Protein 3GE2 (pdb70)

Structure (mmCIF, N/CA/C/O backbone):
data_3GE2
#
_entry.id   3GE2
#
_cell.length_a   106.007
_cell.length_b   106.007
_cell.length_c   64.613
_cell.angle_alpha   90.00
_cell.angle_beta   90.00
_cell.angle_gamma   120.00
#
_symmetry.space_group_name_H-M   'P 65 2 2'
#
loop_
_entity.id
_entity.type
_entity.pdbx_description
1 polymer 'Lipoprotein, putative'
2 non-polymer 'POTASSIUM ION'
3 non-polymer 'CHLORIDE ION'
4 non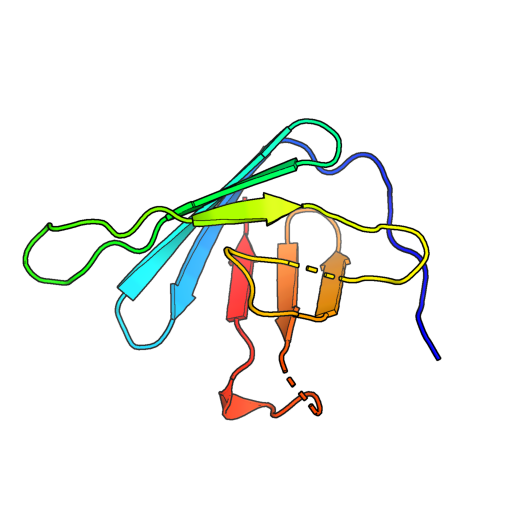-polymer GLYCEROL
5 water water
#
loop_
_atom_site.group_PDB
_atom_site.id
_atom_site.type_symbol
_atom_site.label_atom_id
_atom_site.label_alt_id
_atom_site.label_comp_id
_atom_site.label_asym_id
_atom_site.label_entity_id
_atom_site.label_seq_id
_atom_site.pdbx_PDB_ins_code
_atom_site.Cartn_x
_atom_site.Cartn_y
_atom_site.Cartn_z
_atom_site.occupancy
_atom_site.B_iso_or_equiv
_atom_site.auth_seq_id
_atom_site.auth_comp_id
_atom_site.auth_asym_id
_atom_site.auth_atom_id
_atom_site.pdbx_PDB_model_num
ATOM 1 N N . GLN A 1 42 ? 11.152 44.206 27.916 1.00 100.51 65 GLN A N 1
ATOM 2 C CA . GLN A 1 42 ? 11.690 44.944 29.063 1.00 100.41 65 GLN A CA 1
ATOM 3 C C . GLN A 1 42 ? 13.108 44.518 29.451 1.00 83.80 65 GLN A C 1
ATOM 4 O O . GLN A 1 42 ? 13.359 44.176 30.612 1.00 83.05 65 GLN A O 1
ATOM 10 N N . PRO A 1 43 ? 14.045 44.543 28.493 1.00 66.92 66 PRO A N 1
ATOM 11 C CA . PRO A 1 43 ? 15.400 44.095 28.825 1.00 57.97 66 PRO A CA 1
ATOM 12 C C . PRO A 1 43 ? 16.237 45.231 29.402 1.00 59.60 66 PRO A C 1
ATOM 13 O O . PRO A 1 43 ? 16.256 46.316 28.823 1.00 58.75 66 PRO A O 1
ATOM 17 N N . VAL A 1 44 ? 16.944 44.975 30.499 1.00 48.81 67 VAL A N 1
ATOM 18 C CA . VAL A 1 44 ? 17.924 45.918 31.011 1.00 41.62 67 VAL A CA 1
ATOM 19 C C . VAL A 1 44 ? 19.315 45.601 30.481 1.00 41.32 67 VAL A C 1
ATOM 20 O O . VAL A 1 44 ? 19.810 44.482 30.643 1.00 39.60 67 VAL A O 1
ATOM 24 N N . ALA A 1 45 ? 19.974 46.611 29.937 1.00 34.14 68 ALA A N 1
ATOM 25 C CA . ALA A 1 45 ? 21.224 46.424 29.256 1.00 38.43 68 ALA A CA 1
ATOM 26 C C . ALA A 1 45 ? 22.310 46.086 30.279 1.00 40.65 68 ALA A C 1
ATOM 27 O O . ALA A 1 45 ? 22.308 46.600 31.373 1.00 40.55 68 ALA A O 1
ATOM 29 N N . GLN A 1 46 ? 23.221 45.196 29.929 1.00 36.08 69 GLN A N 1
ATOM 30 C CA . GLN A 1 46 ? 24.261 44.782 30.880 1.00 35.85 69 GLN A CA 1
ATOM 31 C C . GLN A 1 46 ? 25.629 45.416 30.572 1.00 32.61 69 GLN A C 1
ATOM 32 O O . GLN A 1 46 ? 25.880 45.808 29.449 1.00 34.80 69 GLN A O 1
ATOM 38 N N . PRO A 1 47 ? 26.525 45.480 31.569 1.00 33.89 70 PRO A N 1
ATOM 39 C CA . PRO A 1 47 ? 27.918 45.872 31.335 1.00 35.06 70 PRO A CA 1
ATOM 40 C C . PRO A 1 47 ? 28.498 45.028 30.218 1.00 36.01 70 PRO A C 1
ATOM 41 O O . PRO A 1 47 ? 28.192 43.838 30.108 1.00 38.32 70 PRO A O 1
ATOM 45 N N . THR A 1 48 ? 29.352 45.621 29.408 1.00 36.41 71 THR A N 1
ATOM 46 C CA . THR A 1 48 ? 29.859 44.913 28.238 1.00 40.06 71 THR A CA 1
ATOM 47 C C . THR A 1 48 ? 31.184 44.228 28.553 1.00 38.51 71 THR A C 1
ATOM 48 O O . THR A 1 48 ? 31.586 43.303 27.868 1.00 37.75 71 THR A O 1
ATOM 52 N N . ASP A 1 49 ? 31.877 44.678 29.585 1.00 37.78 72 ASP A N 1
ATOM 53 C CA . ASP A 1 49 ? 33.165 44.020 29.904 1.00 38.24 72 ASP A CA 1
ATOM 54 C C . ASP A 1 49 ? 33.018 43.116 31.135 1.00 37.00 72 ASP A C 1
ATOM 55 O O . ASP A 1 49 ? 33.002 43.580 32.285 1.00 38.27 72 ASP A O 1
ATOM 60 N N . ILE A 1 50 ? 32.902 41.827 30.876 1.00 36.40 73 ILE A N 1
ATOM 61 C CA . ILE A 1 50 ? 32.654 40.873 31.935 1.00 35.26 73 ILE A CA 1
ATOM 62 C C . ILE A 1 50 ? 33.560 39.653 31.803 1.00 36.22 73 ILE A C 1
ATOM 63 O O . ILE A 1 50 ? 33.207 38.575 32.261 1.00 39.10 73 ILE A O 1
ATOM 68 N N . ASP A 1 51 ? 34.706 39.823 31.158 1.00 32.59 74 ASP A N 1
ATOM 69 C CA . ASP A 1 51 ? 35.695 38.747 31.054 1.00 34.64 74 ASP A CA 1
ATOM 70 C C . ASP A 1 51 ? 35.951 38.095 32.386 1.00 37.10 74 ASP A C 1
ATOM 71 O O . ASP A 1 51 ? 36.047 38.788 33.423 1.00 33.31 74 ASP A O 1
ATOM 76 N N . GLY A 1 52 ? 36.082 36.772 32.339 1.00 33.75 75 GLY A N 1
ATOM 77 C CA . GLY A 1 52 ? 36.615 36.016 33.467 1.00 39.85 75 GLY A CA 1
ATOM 78 C C . GLY A 1 52 ? 36.047 34.625 33.519 1.00 36.02 75 GLY A C 1
ATOM 79 O O . GLY A 1 52 ? 35.365 34.201 32.607 1.00 34.53 75 GLY A O 1
ATOM 80 N N . THR A 1 53 ? 36.276 33.948 34.625 1.00 35.29 76 THR A N 1
ATOM 81 C CA . THR A 1 53 ? 35.810 32.580 34.830 1.00 40.10 76 THR A CA 1
ATOM 82 C C . THR A 1 53 ? 34.899 32.511 36.061 1.00 35.64 76 THR A C 1
ATOM 83 O O . THR A 1 53 ? 35.322 32.843 37.165 1.00 38.07 76 THR A O 1
ATOM 87 N N . TYR A 1 54 ? 33.638 32.153 35.845 1.00 33.88 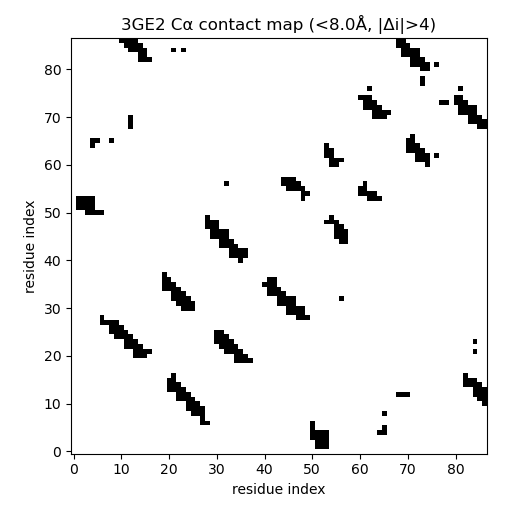77 TYR A N 1
ATOM 88 C CA . TYR A 1 54 ? 32.605 32.139 36.878 1.00 32.50 77 TYR A CA 1
ATOM 89 C C . TYR A 1 54 ? 32.237 30.689 37.141 1.00 35.26 77 TYR A C 1
ATOM 90 O O . TYR A 1 54 ? 32.089 29.928 36.196 1.00 35.65 77 TYR A O 1
ATOM 99 N N . THR A 1 55 ? 32.020 30.322 38.403 1.00 34.14 78 THR A N 1
ATOM 100 C CA . THR A 1 55 ? 31.617 28.968 38.722 1.00 35.21 78 THR A CA 1
ATOM 101 C C . THR A 1 55 ? 30.410 28.969 39.619 1.00 39.45 78 THR A C 1
ATOM 102 O O . THR A 1 55 ? 30.130 29.956 40.314 1.00 37.31 78 THR A O 1
ATOM 106 N N . GLY A 1 56 ? 29.685 27.864 39.583 1.00 41.01 79 GLY A N 1
ATOM 107 C CA . GLY A 1 56 ? 28.502 27.678 40.401 1.00 42.41 79 GLY A CA 1
ATOM 108 C C . GLY A 1 56 ? 27.982 26.255 40.203 1.00 46.22 79 GLY A C 1
ATOM 109 O O . GLY A 1 56 ? 28.686 25.356 39.684 1.00 42.96 79 GLY A O 1
ATOM 110 N N . GLN A 1 57 ? 26.730 26.056 40.576 1.00 44.00 80 GLN A N 1
ATOM 111 C CA . GLN A 1 57 ? 26.115 24.750 40.615 1.00 46.41 80 GLN A CA 1
ATOM 112 C C . GLN A 1 57 ? 24.772 24.823 39.980 1.00 47.58 80 GLN A C 1
ATOM 113 O O . GLN A 1 57 ? 24.062 25.820 40.139 1.00 53.59 80 GLN A O 1
ATOM 119 N N . ASP A 1 58 ? 24.381 23.734 39.340 1.00 46.56 81 ASP A N 1
ATOM 120 C CA . ASP A 1 58 ? 23.047 23.610 38.765 1.00 53.01 81 ASP A CA 1
ATOM 121 C C . ASP A 1 58 ? 22.669 22.157 38.904 1.00 58.46 81 ASP A C 1
ATOM 122 O O . ASP A 1 58 ? 23.273 21.314 38.260 1.00 55.95 81 ASP A O 1
ATOM 127 N N . ASP A 1 59 ? 21.705 21.856 39.770 1.00 70.60 82 ASP A N 1
ATOM 128 C CA . ASP A 1 59 ? 21.262 20.480 39.964 1.00 78.69 82 ASP A CA 1
ATOM 129 C C . ASP A 1 59 ? 22.397 19.581 40.381 1.00 72.83 82 ASP A C 1
ATOM 130 O O . ASP A 1 59 ? 22.567 18.501 39.813 1.00 72.09 82 ASP A O 1
ATOM 135 N N . GLY A 1 60 ? 23.198 20.027 41.338 1.00 68.22 83 GLY A N 1
ATOM 136 C CA . GLY A 1 60 ? 24.369 19.258 41.731 1.00 70.30 83 GLY A CA 1
ATOM 137 C C . GLY A 1 60 ? 25.548 19.149 40.752 1.00 72.57 83 GLY A C 1
ATOM 138 O O . GLY A 1 60 ? 26.590 18.617 41.138 1.00 78.95 83 GLY A O 1
ATOM 139 N N . ASP A 1 61 ? 25.411 19.627 39.507 1.00 60.46 84 ASP A N 1
ATOM 140 C CA . ASP A 1 61 ? 26.553 19.685 38.595 1.00 54.88 84 ASP A CA 1
ATOM 141 C C . ASP A 1 61 ? 27.278 20.996 38.735 1.00 46.54 84 ASP A C 1
ATOM 142 O O . ASP A 1 61 ? 26.649 22.022 38.827 1.00 45.09 84 ASP A O 1
ATOM 147 N N . ARG A 1 62 ? 28.598 20.970 38.706 1.00 47.13 85 ARG A N 1
ATOM 148 C CA . ARG A 1 62 ? 29.357 22.203 38.693 1.00 43.26 85 ARG A CA 1
ATOM 149 C C . ARG A 1 62 ? 29.367 22.848 37.301 1.00 42.64 85 ARG A C 1
ATOM 150 O O . ARG A 1 62 ? 29.658 22.197 36.298 1.00 47.00 85 ARG A O 1
ATOM 158 N N . ILE A 1 63 ? 29.057 24.134 37.251 1.00 38.93 86 ILE A N 1
ATOM 159 C CA . ILE A 1 63 ? 29.094 24.910 36.005 1.00 35.23 86 ILE A CA 1
ATOM 160 C C . ILE A 1 63 ? 30.329 25.775 36.038 1.00 40.65 86 ILE A C 1
ATOM 161 O O . ILE A 1 63 ? 30.626 26.405 37.052 1.00 38.60 86 ILE A O 1
ATOM 166 N N . THR A 1 64 ? 31.061 25.812 34.939 1.00 32.02 87 THR A N 1
ATOM 167 C CA . THR A 1 64 ? 32.177 26.762 34.809 1.00 33.03 87 THR A CA 1
ATOM 168 C C . THR A 1 64 ? 31.925 27.586 33.517 1.00 36.39 87 THR A C 1
ATOM 169 O O . THR A 1 64 ? 31.785 27.032 32.405 1.00 36.96 87 THR A O 1
ATOM 173 N N . LEU A 1 65 ? 31.816 28.895 33.669 1.00 34.45 88 LEU A N 1
ATOM 174 C CA . LEU A 1 65 ? 31.568 29.776 32.529 1.00 29.99 88 LEU A CA 1
ATOM 175 C C . LEU A 1 65 ? 32.794 30.622 32.309 1.00 31.71 88 LEU A C 1
ATOM 176 O O . LEU A 1 65 ? 33.194 31.393 33.182 1.00 32.87 88 LEU A O 1
ATOM 181 N N . VAL A 1 66 ? 33.401 30.475 31.141 1.00 32.30 89 VAL A N 1
ATOM 182 C CA . VAL A 1 66 ? 34.558 31.278 30.766 1.00 33.58 89 VAL A CA 1
ATOM 183 C C . VAL A 1 66 ? 34.104 32.316 29.734 1.00 35.83 89 VAL A C 1
ATOM 184 O O . VAL A 1 66 ? 33.582 31.974 28.672 1.00 37.12 89 VAL A O 1
ATOM 188 N N . VAL A 1 67 ? 34.283 33.587 30.059 1.00 35.40 90 VAL A N 1
ATOM 189 C CA . VAL A 1 67 ? 33.808 34.655 29.218 1.00 30.95 90 VAL A CA 1
ATOM 190 C C . VAL A 1 67 ? 34.962 35.412 28.614 1.00 35.11 90 VAL A C 1
ATOM 191 O O . VAL A 1 67 ? 35.868 35.820 29.307 1.00 34.46 90 VAL A O 1
ATOM 195 N N . THR A 1 68 ? 34.907 35.632 27.315 1.00 30.24 91 THR A N 1
ATOM 196 C CA . THR A 1 68 ? 35.912 36.446 26.652 1.00 34.39 91 THR A C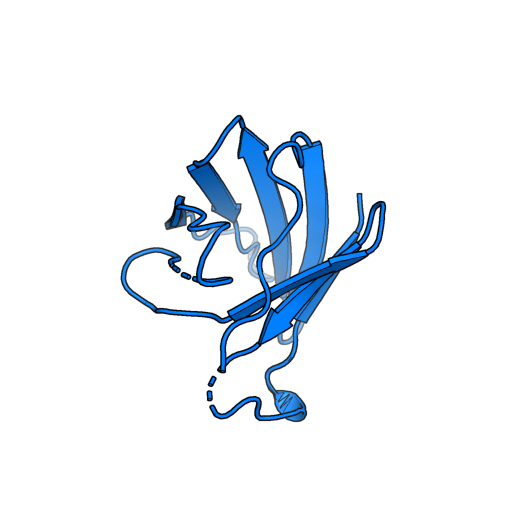A 1
ATOM 197 C C . THR A 1 68 ? 35.183 37.373 25.681 1.00 35.44 91 THR A C 1
ATOM 198 O O . THR A 1 68 ? 34.616 36.877 24.711 1.00 34.41 91 THR A O 1
ATOM 202 N N . GLY A 1 69 ? 35.200 38.689 25.913 1.00 37.95 92 GLY A N 1
ATOM 203 C CA . GLY A 1 69 ? 34.535 39.635 25.018 1.00 30.19 92 GLY A CA 1
ATOM 204 C C . GLY A 1 69 ? 33.007 39.390 25.050 1.00 37.75 92 GLY A C 1
ATOM 205 O O . GLY A 1 69 ? 32.351 39.472 26.094 1.00 38.72 92 GLY A O 1
ATOM 206 N N . THR A 1 70 ? 32.433 38.992 23.925 1.00 31.76 93 THR A N 1
ATOM 207 C CA . THR A 1 70 ? 30.997 38.812 23.899 1.00 30.61 93 THR A CA 1
ATOM 208 C C . THR A 1 70 ? 30.645 37.358 23.708 1.00 33.33 93 THR A C 1
ATOM 209 O O . THR A 1 70 ? 29.500 37.039 23.349 1.00 33.65 93 THR A O 1
ATOM 213 N N . THR A 1 71 ? 31.622 36.480 23.908 1.00 28.99 94 THR A N 1
ATOM 214 C CA . THR A 1 71 ? 31.342 35.050 23.804 1.00 27.16 94 THR A CA 1
ATOM 215 C C . THR A 1 71 ? 31.900 34.312 25.005 1.00 32.60 94 THR A C 1
ATOM 216 O O . THR A 1 71 ? 32.589 34.899 25.813 1.00 33.93 94 THR A O 1
ATOM 220 N N . GLY A 1 72 ? 31.697 32.997 25.056 1.00 35.50 95 GLY A N 1
ATOM 221 C CA . GLY A 1 72 ? 32.261 32.189 26.107 1.00 35.71 95 GLY A CA 1
ATOM 222 C C . GLY A 1 72 ? 31.940 30.723 25.969 1.00 37.24 95 GLY A C 1
ATOM 223 O O . GLY A 1 72 ? 31.351 30.321 24.970 1.00 32.72 95 GLY A O 1
ATOM 224 N N . THR A 1 73 ? 32.331 29.930 26.971 1.00 30.50 96 THR A N 1
ATOM 225 C CA . THR A 1 73 ? 31.998 28.523 27.014 1.00 29.94 96 THR A CA 1
ATOM 226 C C . THR A 1 73 ? 31.389 28.233 28.361 1.00 34.41 96 THR A C 1
ATOM 227 O O . THR A 1 73 ? 31.835 28.743 29.402 1.00 38.08 96 THR A O 1
ATOM 231 N N . TRP A 1 74 ? 30.374 27.397 28.325 1.00 33.11 97 TRP A N 1
ATOM 232 C CA . TRP A 1 74 ? 29.630 27.007 29.491 1.00 32.18 97 TRP A CA 1
ATOM 233 C C . TRP A 1 74 ? 29.867 25.512 29.671 1.00 39.72 97 TRP A C 1
ATOM 234 O O . TRP A 1 74 ? 29.468 24.705 28.824 1.00 36.77 97 TRP A O 1
ATOM 245 N N . THR A 1 75 ? 30.509 25.139 30.767 1.00 38.87 98 THR A N 1
ATOM 246 C CA . THR A 1 75 ? 30.882 23.745 30.948 1.00 34.24 98 THR A CA 1
ATOM 247 C C . THR A 1 75 ? 30.195 23.170 32.147 1.00 37.18 98 THR A C 1
ATOM 248 O O . THR A 1 75 ? 30.259 23.737 33.246 1.00 38.24 98 THR A O 1
ATOM 252 N N A GLU A 1 76 ? 29.531 22.034 31.943 0.60 37.33 99 GLU A N 1
ATOM 253 N N B GLU A 1 76 ? 29.518 22.043 31.949 0.40 37.01 99 GLU A N 1
ATOM 254 C CA A GLU A 1 76 ? 28.853 21.333 33.022 0.60 35.05 99 GLU A CA 1
ATOM 255 C CA B GLU A 1 76 ? 28.888 21.347 33.056 0.40 35.50 99 GLU A CA 1
ATOM 256 C C A GLU A 1 76 ? 29.657 20.072 33.360 0.60 36.38 99 GLU A C 1
ATOM 257 C C B GLU A 1 76 ? 29.670 20.078 33.363 0.40 36.39 99 GLU A C 1
ATOM 258 O O A GLU A 1 76 ? 29.929 19.262 32.482 0.60 37.78 99 GLU A O 1
ATOM 259 O O B GLU A 1 76 ? 29.925 19.268 32.477 0.40 37.49 99 GLU A O 1
ATOM 270 N N . LEU A 1 77 ? 30.055 19.920 34.621 1.00 35.70 100 LEU A N 1
ATOM 271 C CA . LEU A 1 77 ? 30.764 18.725 35.067 1.00 42.54 100 LEU A CA 1
ATOM 272 C C . LEU A 1 77 ? 29.771 17.789 35.736 1.00 43.71 100 LEU A C 1
ATOM 273 O O . LEU A 1 77 ? 29.142 18.132 36.725 1.00 45.89 100 LEU A O 1
ATOM 278 N N . GLU A 1 78 ? 29.573 16.627 35.160 1.00 48.32 101 GLU A N 1
ATOM 279 C CA . GLU A 1 78 ? 28.697 15.627 35.772 1.00 50.30 101 GLU A CA 1
ATOM 280 C C . GLU A 1 78 ? 29.418 14.856 36.860 1.00 51.78 101 GLU A C 1
ATOM 281 O O . GLU A 1 78 ? 30.640 14.882 36.956 1.00 49.89 101 GLU A O 1
ATOM 287 N N . SER A 1 79 ? 28.637 14.196 37.700 1.00 61.85 102 SER A N 1
ATOM 288 C CA . SER A 1 79 ? 29.156 13.441 38.830 1.00 68.48 102 SER A CA 1
ATOM 289 C C . SER A 1 79 ? 30.146 12.353 38.393 1.00 63.84 102 SER A C 1
ATOM 290 O O . SER A 1 79 ? 31.139 12.107 39.074 1.00 58.52 102 SER A O 1
ATOM 293 N N . ASP A 1 80 ? 29.897 11.717 37.252 1.00 63.94 103 ASP A N 1
ATOM 294 C CA . ASP A 1 80 ? 30.858 10.729 36.742 1.00 61.89 103 ASP A CA 1
ATOM 295 C C . ASP A 1 80 ? 32.127 11.333 36.083 1.00 54.83 103 ASP A C 1
ATOM 296 O O . ASP A 1 80 ? 33.009 10.602 35.637 1.00 53.49 103 ASP A O 1
ATOM 301 N N . GLY A 1 81 ? 32.248 12.652 36.012 1.00 49.91 104 GLY A N 1
ATOM 302 C CA . GLY A 1 81 ? 33.487 13.197 35.468 1.00 46.95 104 GLY A CA 1
ATOM 303 C C . GLY A 1 81 ? 33.419 13.609 34.007 1.00 39.80 104 GLY A C 1
ATOM 304 O O . GLY A 1 81 ? 34.305 14.309 33.501 1.00 43.78 104 GLY A O 1
ATOM 305 N N . ASP A 1 82 ? 32.353 13.221 33.318 1.00 38.09 105 ASP A N 1
ATOM 306 C CA . ASP A 1 82 ? 32.161 13.703 31.953 1.00 34.23 105 ASP A CA 1
ATOM 307 C C . ASP A 1 82 ? 31.840 15.180 32.029 1.00 42.02 105 ASP A C 1
ATOM 308 O O . ASP A 1 82 ? 31.325 15.634 33.041 1.00 37.97 105 ASP A O 1
ATOM 313 N N . GLN A 1 83 ? 32.125 15.910 30.953 1.00 32.70 106 GLN A N 1
ATOM 314 C CA . GLN A 1 83 ? 31.760 17.309 30.872 1.00 36.19 106 GLN A CA 1
ATOM 315 C C . GLN A 1 83 ? 30.989 17.543 29.625 1.00 35.18 106 GLN A C 1
ATOM 316 O O . GLN A 1 83 ? 31.241 16.913 28.592 1.00 36.99 106 GLN A O 1
ATOM 322 N N A LYS A 1 84 ? 30.060 18.482 29.712 0.50 33.84 107 LYS A N 1
ATOM 323 N N B LYS A 1 84 ? 30.017 18.437 29.704 0.50 34.01 107 LYS A N 1
ATOM 324 C CA A LYS A 1 84 ? 29.264 18.913 28.573 0.50 37.09 107 LYS A CA 1
ATOM 325 C CA B LYS A 1 84 ? 29.310 18.868 28.506 0.50 37.19 107 LYS A CA 1
ATOM 326 C C A LYS A 1 84 ? 29.652 20.359 28.311 0.50 38.50 107 LYS A C 1
ATOM 327 C C B LYS A 1 84 ? 29.626 20.334 28.290 0.50 38.50 107 LYS A C 1
ATOM 328 O O A LYS A 1 84 ? 29.500 21.220 29.186 0.50 39.81 107 LYS A O 1
ATOM 329 O O B LYS A 1 84 ? 29.416 21.172 29.176 0.50 39.80 107 LYS A O 1
ATOM 340 N N . VAL A 1 85 ? 30.165 20.642 27.122 1.00 34.07 108 VAL A N 1
ATOM 341 C CA . VAL A 1 85 ? 30.596 21.981 26.837 1.00 29.74 108 VAL A CA 1
ATOM 342 C C . VAL A 1 85 ? 29.695 22.620 25.776 1.00 35.57 108 VAL A C 1
ATOM 343 O O . VAL A 1 85 ? 29.540 22.078 24.683 1.00 38.33 108 VAL A O 1
ATOM 347 N N . LYS A 1 86 ? 29.147 23.787 26.084 1.00 36.35 109 LYS A N 1
ATOM 348 C CA . LYS A 1 86 ? 28.304 24.532 25.129 1.00 33.01 109 LYS A CA 1
ATOM 349 C C . LYS A 1 86 ? 28.896 25.897 24.832 1.00 32.53 109 LYS A C 1
ATOM 350 O O . LYS A 1 86 ? 29.426 26.543 25.727 1.00 31.02 109 LYS A O 1
ATOM 356 N N . GLN A 1 87 ? 28.778 26.343 23.587 1.00 30.13 110 GLN A N 1
ATOM 357 C CA . GLN A 1 87 ? 29.184 27.678 23.186 1.00 32.13 110 GLN A CA 1
ATOM 358 C C . GLN A 1 87 ? 28.185 28.707 23.700 1.00 35.61 110 GLN A C 1
ATOM 359 O O . GLN A 1 87 ? 26.976 28.491 23.651 1.00 37.14 110 GLN A O 1
ATOM 365 N N . VAL A 1 88 ? 28.702 29.827 24.189 1.00 34.16 111 VAL A N 1
ATOM 366 C CA . VAL A 1 88 ? 27.872 30.885 24.770 1.00 33.87 111 VAL A CA 1
ATOM 367 C C . VAL A 1 88 ? 28.061 32.169 24.017 1.00 35.51 111 VAL A C 1
ATOM 368 O O . VAL A 1 88 ? 29.171 32.466 23.608 1.00 31.93 111 VAL A O 1
ATOM 372 N N . THR A 1 89 ? 26.992 32.952 23.886 1.00 27.61 112 THR A N 1
ATOM 373 C CA . THR A 1 89 ? 27.129 34.289 23.330 1.00 28.79 112 THR A CA 1
ATOM 374 C C . THR A 1 89 ? 26.314 35.177 24.225 1.00 33.33 112 THR A C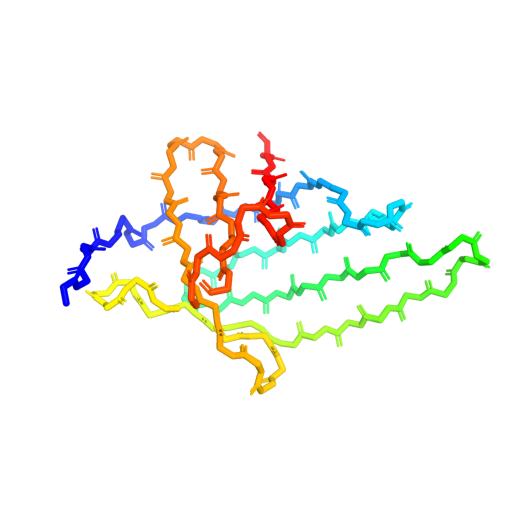 1
ATOM 375 O O . THR A 1 89 ? 25.215 34.777 24.705 1.00 33.31 112 THR A O 1
ATOM 379 N N . PHE A 1 90 ? 26.858 36.380 24.416 1.00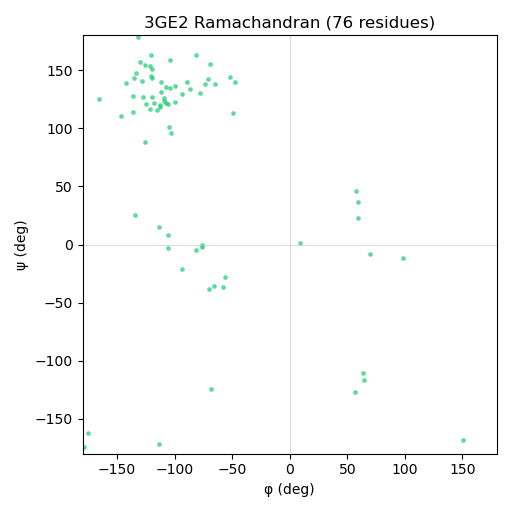 31.61 113 PHE A N 1
ATOM 380 C CA . PHE A 1 90 ? 26.279 37.406 25.260 1.00 33.33 113 PHE A CA 1
ATOM 381 C C . PHE A 1 90 ? 25.807 38.601 24.464 1.00 32.68 113 PHE A C 1
ATOM 382 O O . PHE A 1 90 ? 26.579 39.255 23.739 1.00 34.93 113 PHE A O 1
ATOM 390 N N . ASP A 1 91 ? 24.516 38.856 24.581 1.00 31.56 114 ASP A N 1
ATOM 391 C CA . ASP A 1 91 ? 23.900 40.026 23.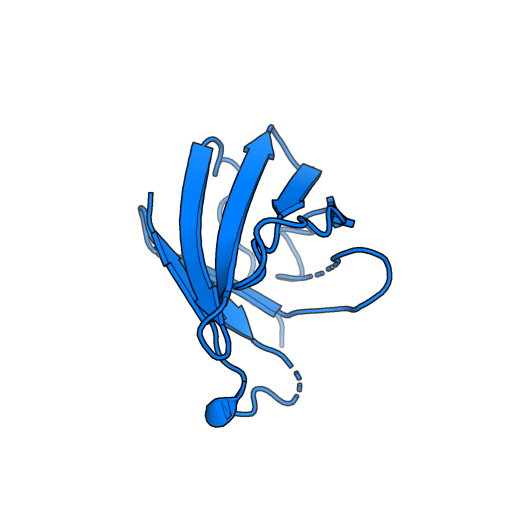971 1.00 32.19 114 ASP A CA 1
ATOM 392 C C . ASP A 1 91 ? 23.662 41.050 25.076 1.00 33.61 114 ASP A C 1
ATOM 393 O O . ASP A 1 91 ? 22.646 41.019 25.745 1.00 31.26 114 ASP A O 1
ATOM 398 N N . SER A 1 92 ? 24.578 41.994 25.230 1.00 31.09 115 SER A N 1
ATOM 399 C CA . SER A 1 92 ? 24.514 42.867 26.400 1.00 31.83 115 SER A CA 1
ATOM 400 C C . SER A 1 92 ? 23.358 43.822 26.363 1.00 30.37 115 SER A C 1
ATOM 401 O O . SER A 1 92 ? 22.757 44.070 27.405 1.00 33.08 115 SER A O 1
ATOM 404 N N . ALA A 1 93 ? 23.037 44.356 25.185 1.00 28.97 116 ALA A N 1
ATOM 405 C CA . ALA A 1 93 ? 21.939 45.345 25.101 1.00 31.33 116 ALA A CA 1
ATOM 406 C C . ALA A 1 93 ? 20.599 44.706 25.450 1.00 34.22 116 ALA A C 1
ATOM 407 O O . ALA A 1 93 ? 19.763 45.337 26.011 1.00 34.08 116 ALA A O 1
ATOM 409 N N . ASN A 1 94 ? 20.375 43.457 25.093 1.00 32.88 117 ASN A N 1
ATOM 410 C CA . ASN A 1 94 ? 19.061 42.874 25.397 1.00 35.74 117 ASN A CA 1
ATOM 411 C C . ASN A 1 94 ? 19.137 41.890 26.561 1.00 34.42 117 ASN A C 1
ATOM 412 O O . ASN A 1 94 ? 18.204 41.124 26.760 1.00 29.72 117 ASN A O 1
ATOM 417 N N . GLN A 1 95 ? 20.288 41.827 27.232 1.00 30.39 118 GLN A N 1
ATOM 418 C CA . GLN A 1 95 ? 20.402 41.003 28.432 1.00 33.69 118 GLN A CA 1
ATOM 419 C C . GLN A 1 95 ? 20.098 39.515 28.100 1.00 35.15 118 GLN A C 1
ATOM 420 O O . GLN A 1 95 ? 19.477 38.818 28.894 1.00 39.92 118 GLN A O 1
ATOM 426 N N . ARG A 1 9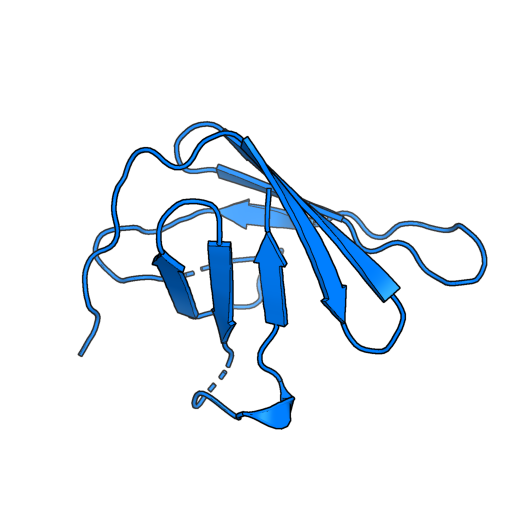6 ? 20.509 39.033 26.927 1.00 29.31 119 ARG A N 1
ATOM 427 C CA . ARG A 1 96 ? 20.326 37.623 26.575 1.00 33.01 119 ARG A CA 1
ATOM 428 C C . ARG A 1 96 ? 21.628 36.841 26.443 1.00 35.33 119 ARG A C 1
ATOM 429 O O . ARG A 1 96 ? 22.563 37.245 25.740 1.00 35.56 119 ARG A O 1
ATOM 445 N N . ILE A 1 98 ? 22.929 33.065 25.185 1.00 28.81 121 ILE A N 1
ATOM 446 C CA . ILE A 1 98 ? 22.529 31.884 24.496 1.00 30.78 121 ILE A CA 1
ATOM 447 C C . ILE A 1 98 ? 23.592 30.856 24.833 1.00 35.78 121 ILE A C 1
ATOM 448 O O . ILE A 1 98 ? 24.799 31.091 24.653 1.00 34.54 121 ILE A O 1
ATOM 453 N N . ILE A 1 99 ? 23.151 29.723 25.345 1.00 31.20 122 ILE A N 1
ATOM 454 C CA . ILE A 1 99 ? 24.083 28.620 25.474 1.00 37.63 122 ILE A CA 1
ATOM 455 C C . ILE A 1 99 ? 23.651 27.456 24.641 1.00 37.82 122 ILE A C 1
ATOM 456 O O . ILE A 1 99 ? 22.561 26.935 24.823 1.00 36.80 122 ILE A O 1
ATOM 461 N N . GLY A 1 100 ? 24.524 27.052 23.729 1.00 37.98 123 GLY A N 1
ATOM 462 C CA . GLY A 1 100 ? 24.145 26.109 22.695 1.00 35.21 123 GLY A CA 1
ATOM 463 C C . GLY A 1 100 ? 23.083 26.792 21.866 1.00 38.62 123 GLY A C 1
ATOM 464 O O . GLY A 1 100 ? 23.362 27.758 21.160 1.00 38.72 123 GLY A O 1
ATOM 465 N N . ASP A 1 101 ? 21.857 26.317 21.955 1.00 34.77 124 ASP A N 1
ATOM 466 C CA . ASP A 1 101 ? 20.789 27.075 21.338 1.00 42.83 124 ASP A CA 1
ATOM 467 C C . ASP A 1 101 ? 19.665 27.337 22.307 1.00 38.70 124 ASP A C 1
ATOM 468 O O . ASP A 1 101 ? 18.555 27.532 21.894 1.00 43.78 124 ASP A O 1
ATOM 473 N N A ASP A 1 102 ? 19.966 27.337 23.600 0.50 34.38 125 ASP A N 1
ATOM 474 N N B ASP A 1 102 ? 19.990 27.348 23.600 0.50 34.28 125 ASP A N 1
ATOM 475 C CA A ASP A 1 102 ? 18.959 27.656 24.600 0.50 36.46 125 ASP A CA 1
ATOM 476 C CA B ASP A 1 102 ? 19.050 27.654 24.677 0.50 37.03 125 ASP A CA 1
ATOM 477 C C A ASP A 1 102 ? 19.146 29.108 25.049 0.50 37.55 125 ASP A C 1
ATOM 478 C C B ASP A 1 102 ? 19.178 29.148 24.989 0.50 37.74 125 ASP A C 1
ATOM 479 O O A ASP A 1 102 ? 20.242 29.522 25.422 0.50 38.66 125 ASP A O 1
ATOM 480 O O B ASP A 1 102 ? 20.284 29.635 25.218 0.50 39.52 125 ASP A O 1
ATOM 489 N N . VAL A 1 103 ? 18.071 29.875 25.022 1.00 34.38 126 VAL A N 1
ATOM 490 C CA . VAL A 1 103 ? 18.111 31.285 25.388 1.00 33.09 126 VAL A CA 1
ATOM 491 C C . VAL A 1 103 ? 17.895 31.528 26.876 1.00 38.74 126 VAL A C 1
ATOM 492 O O . VAL A 1 103 ? 16.905 31.082 27.435 1.00 40.08 126 VAL A O 1
ATOM 496 N N . LYS A 1 104 ? 18.824 32.242 27.512 1.00 34.44 127 LYS A N 1
ATOM 497 C CA . LYS A 1 104 ? 18.678 32.671 28.907 1.00 27.91 127 LYS A CA 1
ATOM 498 C C . LYS A 1 104 ? 18.727 34.189 29.015 1.00 34.75 127 LYS A C 1
ATOM 499 O O . LYS A 1 104 ? 19.192 34.894 28.117 1.00 35.25 127 LYS A O 1
ATOM 505 N N . ILE A 1 105 ? 18.268 34.675 30.155 1.00 36.67 128 ILE A N 1
ATOM 506 C CA . ILE A 1 105 ? 18.461 36.039 30.593 1.00 33.74 128 ILE A CA 1
ATOM 507 C C . ILE A 1 105 ? 19.609 36.037 31.587 1.00 38.22 128 ILE A C 1
ATOM 508 O O . ILE A 1 105 ? 19.721 35.126 32.415 1.00 38.83 128 ILE A O 1
ATOM 513 N N . TYR A 1 106 ? 20.522 36.999 31.472 1.00 31.59 129 TYR A N 1
ATOM 514 C CA . TYR A 1 106 ? 21.588 37.099 32.463 1.00 31.56 129 TYR A CA 1
ATOM 515 C C . TYR A 1 106 ? 21.647 38.490 33.074 1.00 36.58 129 TYR A C 1
ATOM 516 O O . TYR A 1 106 ? 21.273 39.478 32.432 1.00 34.81 129 TYR A O 1
ATOM 525 N N . THR A 1 107 ? 22.166 38.557 34.291 1.00 36.40 130 THR A N 1
ATOM 526 C CA . THR A 1 107 ? 22.302 39.807 35.010 1.00 34.23 130 THR A CA 1
ATOM 527 C C . THR A 1 107 ? 23.694 39.811 35.644 1.00 35.72 130 THR A C 1
ATOM 528 O O . THR A 1 107 ? 24.080 38.856 36.277 1.00 34.63 130 THR A O 1
ATOM 532 N N . VAL A 1 108 ? 24.454 40.872 35.403 1.00 35.30 131 VAL A N 1
ATOM 533 C CA . VAL A 1 108 ? 25.798 41.012 35.952 1.00 36.63 131 VAL A CA 1
ATOM 534 C C . VAL A 1 108 ? 25.829 41.921 37.187 1.00 38.36 131 VAL A C 1
ATOM 535 O O . VAL A 1 108 ? 25.414 43.057 37.126 1.00 49.67 131 VAL A O 1
ATOM 539 N N . ASN A 1 109 ? 26.304 41.401 38.304 1.00 36.45 132 ASN A N 1
ATOM 540 C CA . ASN A 1 109 ? 26.507 42.198 39.526 1.00 38.76 132 ASN A CA 1
ATOM 541 C C . ASN A 1 109 ? 27.931 42.058 40.019 1.00 39.67 132 ASN A C 1
ATOM 542 O O . ASN A 1 109 ? 28.200 41.178 40.854 1.00 37.21 132 ASN A O 1
ATOM 547 N N . GLY A 1 110 ? 28.836 42.902 39.540 1.00 33.62 133 GLY A N 1
ATOM 548 C CA . GLY A 1 110 ? 30.230 42.706 39.876 1.00 35.16 133 GLY A CA 1
ATOM 549 C C . GLY A 1 110 ? 30.694 41.309 39.460 1.00 40.44 133 GLY A C 1
ATOM 550 O O . GLY A 1 110 ? 30.505 40.930 38.335 1.00 38.89 133 GLY A O 1
ATOM 551 N N . ASN A 1 111 ? 31.271 40.546 40.381 1.00 36.51 134 ASN A N 1
ATOM 552 C CA . ASN A 1 111 ? 31.828 39.224 40.096 1.00 32.92 134 ASN A CA 1
ATOM 553 C C . ASN A 1 111 ? 30.780 38.127 39.939 1.00 35.35 134 ASN A C 1
ATOM 554 O O . ASN A 1 111 ? 31.089 36.988 39.696 1.00 36.24 134 ASN A O 1
ATOM 559 N N . GLN A 1 112 ? 29.526 38.494 40.121 1.00 36.80 135 GLN A N 1
ATOM 560 C CA . GLN A 1 112 ? 28.472 37.522 40.045 1.00 40.36 135 GLN A CA 1
ATOM 561 C C . GLN A 1 112 ? 27.637 37.686 38.760 1.00 43.46 135 GLN A C 1
ATOM 562 O O . GLN A 1 112 ? 27.277 38.804 38.339 1.00 39.56 135 GLN A O 1
ATOM 568 N N . ILE A 1 113 ? 27.363 36.556 38.124 1.00 34.65 136 ILE A N 1
ATOM 569 C CA . ILE A 1 113 ? 26.425 36.531 36.999 1.00 32.02 136 ILE A CA 1
ATOM 570 C C . ILE A 1 113 ? 25.261 35.607 37.354 1.00 35.13 136 ILE A C 1
ATOM 571 O O . ILE A 1 113 ? 25.469 34.476 37.788 1.00 34.91 136 ILE A O 1
ATOM 576 N N . VAL A 1 114 ? 24.044 36.125 37.221 1.00 31.90 137 VAL A N 1
ATOM 577 C CA . VAL A 1 114 ? 22.845 35.406 37.592 1.00 34.84 137 VAL A CA 1
ATOM 578 C C . VAL A 1 114 ? 22.151 35.014 36.280 1.00 39.30 137 VAL A C 1
ATOM 579 O O . VAL A 1 114 ? 21.833 35.866 35.457 1.00 36.88 137 VAL A O 1
ATOM 583 N N . VAL A 1 115 ? 21.939 33.721 36.087 1.00 34.93 138 VAL A N 1
ATOM 584 C CA . VAL A 1 115 ? 21.384 33.225 34.839 1.00 35.36 138 VAL A CA 1
ATOM 585 C C . VAL A 1 115 ? 19.954 32.746 35.102 1.00 40.45 138 VAL A C 1
ATOM 586 O O . VAL A 1 115 ? 19.722 31.967 36.025 1.00 37.75 138 VAL A O 1
ATOM 590 N N . ASP A 1 116 ? 19.002 33.262 34.331 1.00 38.90 139 ASP A N 1
ATOM 591 C CA . ASP A 1 116 ? 17.583 32.893 34.463 1.00 37.99 139 ASP A CA 1
ATOM 592 C C . ASP A 1 116 ? 16.999 32.308 33.198 1.00 41.95 139 ASP A C 1
ATOM 593 O O . ASP A 1 116 ? 17.437 32.622 32.103 1.00 37.51 139 ASP A O 1
ATOM 598 N N . ASP A 1 117 ? 15.971 31.491 33.349 1.00 39.06 140 ASP A N 1
ATOM 599 C CA . ASP A 1 117 ? 15.142 31.120 32.209 1.00 40.70 140 ASP A CA 1
ATOM 600 C C . ASP A 1 117 ? 14.366 32.340 31.735 1.00 39.96 140 ASP A C 1
ATOM 601 O O . ASP A 1 117 ? 14.249 33.336 32.433 1.00 44.35 140 ASP A O 1
ATOM 614 N N . ASP A 1 119 ? 11.163 32.638 31.372 1.00 53.08 142 ASP A N 1
ATOM 615 C CA . ASP A 1 119 ? 10.049 32.918 32.279 1.00 61.76 142 ASP A CA 1
ATOM 616 C C . ASP A 1 119 ? 10.527 33.328 33.680 1.00 60.15 142 ASP A C 1
ATOM 617 O O . ASP A 1 119 ? 9.715 33.576 34.552 1.00 61.49 142 ASP A O 1
ATOM 622 N N . ARG A 1 120 ? 11.840 33.410 33.889 1.00 54.35 143 ARG A N 1
ATOM 623 C CA . ARG A 1 120 ? 12.372 33.731 35.227 1.00 57.49 143 ARG A CA 1
ATOM 624 C C . ARG A 1 120 ? 11.980 32.762 36.358 1.00 59.22 143 ARG A C 1
ATOM 625 O O . ARG A 1 120 ? 12.021 33.134 37.520 1.00 55.17 143 ARG A O 1
ATOM 633 N N . ASP A 1 121 ? 11.620 31.532 36.028 1.00 55.58 144 ASP A N 1
ATOM 634 C CA . ASP A 1 121 ? 11.346 30.554 37.044 1.00 58.14 144 ASP A CA 1
ATOM 635 C C . ASP A 1 121 ? 12.467 30.501 38.077 1.00 57.88 144 ASP A C 1
ATOM 636 O O . ASP A 1 121 ? 13.565 30.054 37.796 1.00 56.45 144 ASP A O 1
ATOM 641 N N . PRO A 1 122 ? 12.159 30.910 39.311 1.00 64.67 145 PRO A N 1
ATOM 642 C CA . PRO A 1 122 ? 13.125 30.992 40.414 1.00 59.41 145 PRO A CA 1
ATOM 643 C C . PRO A 1 122 ? 13.835 29.677 40.690 1.00 56.56 145 PRO A C 1
ATOM 644 O O . PRO A 1 122 ? 14.966 29.683 41.178 1.00 57.22 145 PRO A O 1
ATOM 648 N N . SER A 1 123 ? 13.206 28.551 40.393 1.00 55.69 146 SER A N 1
ATOM 649 C CA . SER A 1 123 ? 13.860 27.290 40.697 1.00 56.01 146 SER A CA 1
ATOM 650 C C . SER A 1 123 ? 14.856 26.927 39.614 1.00 60.58 146 SER A C 1
ATOM 651 O O . SER A 1 123 ? 15.599 25.953 39.733 1.00 63.03 146 SER A O 1
ATOM 654 N N . ASP A 1 124 ? 14.903 27.725 38.558 1.00 60.93 147 ASP A N 1
ATOM 655 C CA . ASP A 1 124 ? 15.834 27.445 37.478 1.00 55.45 147 ASP A CA 1
ATOM 656 C C . ASP A 1 124 ? 17.009 28.420 37.487 1.00 52.08 147 ASP A C 1
ATOM 657 O O . ASP A 1 124 ? 17.931 28.318 36.672 1.00 50.08 147 ASP A O 1
ATOM 662 N N . GLN A 1 125 ? 16.962 29.372 38.409 1.00 48.07 148 GLN A N 1
ATOM 663 C CA . GLN A 1 125 ? 18.007 30.366 38.504 1.00 45.17 148 GLN A CA 1
ATOM 664 C C . GLN A 1 125 ? 19.343 29.763 38.878 1.00 46.56 148 GLN A C 1
ATOM 665 O O . GLN A 1 125 ? 19.415 28.905 39.730 1.00 45.27 148 GLN A O 1
ATOM 671 N N . ILE A 1 126 ? 20.406 30.230 38.228 1.00 42.87 149 ILE A N 1
ATOM 672 C CA . ILE A 1 126 ? 21.747 29.761 38.487 1.00 36.50 149 ILE A CA 1
ATOM 673 C C . ILE A 1 126 ? 22.606 30.965 38.762 1.00 40.90 149 ILE A C 1
ATOM 674 O O . ILE A 1 126 ? 22.633 31.912 37.976 1.00 36.96 149 ILE A O 1
ATOM 679 N N . VAL A 1 127 ? 23.302 30.936 39.890 1.00 38.67 150 VAL A N 1
ATOM 680 C CA . VAL A 1 127 ? 24.169 32.031 40.278 1.00 33.79 150 VAL A CA 1
ATOM 681 C C . VAL A 1 127 ? 25.609 31.553 40.147 1.00 38.20 150 VAL A C 1
ATOM 682 O O . VAL A 1 127 ? 25.981 30.555 40.752 1.00 44.35 150 VAL A O 1
ATOM 686 N N . LEU A 1 128 ? 26.408 32.263 39.359 1.00 31.25 151 LEU A N 1
ATOM 687 C CA . LEU A 1 128 ? 27.804 31.930 39.185 1.00 34.97 151 LEU A CA 1
ATOM 688 C C . LEU A 1 128 ? 28.667 33.084 39.631 1.00 39.04 151 LEU A C 1
ATOM 689 O O . LEU A 1 128 ? 28.306 34.247 39.461 1.00 38.87 151 LEU A O 1
ATOM 694 N N . THR A 1 129 ? 29.863 32.761 40.095 1.00 34.12 152 THR A N 1
ATOM 695 C CA . THR A 1 129 ? 30.711 33.749 40.719 1.00 31.72 152 THR A CA 1
ATOM 696 C C . THR A 1 129 ? 32.133 33.518 40.353 1.00 33.43 152 THR A C 1
ATOM 697 O O . THR A 1 129 ? 32.562 32.374 40.289 1.00 38.53 152 THR A O 1
ATOM 701 N N . LYS A 1 130 ? 32.869 34.588 40.086 1.00 35.88 153 LYS A N 1
ATOM 702 C CA . LYS A 1 130 ? 34.292 34.434 39.778 1.00 39.00 153 LYS A CA 1
ATOM 703 C C . LYS A 1 130 ? 35.174 34.962 40.893 1.00 47.88 153 LYS A 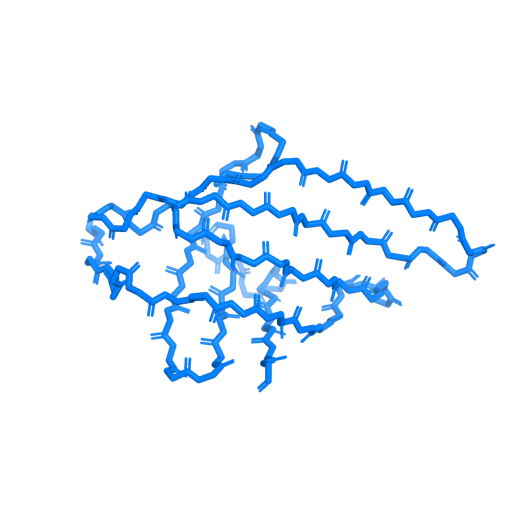C 1
ATOM 704 O O . LYS A 1 130 ? 34.749 35.881 41.609 1.00 60.50 153 LYS A O 1
#

B-factor: mean 47.91, std 18.81, range [23.65, 146.78]

Organism: Streptococcus pneumoniae serotype 4 (strain ATCC BAA-334 / TIGR4) (NCBI:txid170187)

Radius of gyration: 12.23 Å; Cα contacts (8 Å, |Δi|>4): 203; chains: 1; bounding box: 27×36×20 Å

Solvent-accessible surface area: 5224 Å² total

CATH classification: 2.40.128.50

Sequence (87 aa):
QPVAQPTDIDGTYTGQDDGDRITLVVTGTTGTWTEELESDGDQKKVKQVTFDSANQRIIGDDDVKIYTVNGNQIVVDDDRDPSDQIVLTK

Nearest PDB structures (foldseek):
  3ge2-assembly1_A-2  TM=1.012E+00  e=2.747E-14  Streptococcus pneumoniae TIGR4
  5cyb-assembly1_A-2  TM=1.006E+00  e=7.022E-13  Streptococcus pneumoniae
  7qfq-assembly1_A  TM=4.002E-01  e=5.694E-01  Clostridium botulinum
  5jmc-assembly1_A  TM=3.730E-01  e=8.593E-01  Clostridium botulinum
  3v0b-assembly1_B  TM=4.452E-01  e=1.859E+00  Clostridium botulinum

InterPro domains:
  IPR020961 Domain of unknown function DUF3642, lipoprotein [PF12182] (68-152)
  IPR027279 D-aminopeptidase/lipoprotein domain superfamily [G3DSA:2.40.128.50] (64-152)

Secondary structure (DSSP, 8-state):
-PPP--S---EEEEEEETTEEEEEEEETTEEEEEEE-TTS-EEEEEEE--TTTT--BTTB--EEEEETTEEEEE----GGG-EEEE-

Foldseek 3Di:
DADFADQDQADWWWWDFPNWIWIWGDDGFWTKIWTADPVGDIDIWIGGHDRGRQWQTNRQIWGWYDDPQKIWTAHVRPVSRIIIIGD